Protein AF-A0A0A1GUQ0-F1 (afdb_monomer_lite)

Organism: NCBI:txid1291742

Foldseek 3Di:
DDPPVVVVVVVVVVVVVVVVVVVVVVVVVVVVVVVVVVVVVVVVVVVVVVVQVVLVVVCVVPVDFDFDADPQWTWTDDPFKIFIDHPNDTPDMDGDD

Sequence (97 aa):
MLKWHNKGFVLADSIVALTILSILIAWYCVNERQLQSQMRHANQEVMLARIAKEATDQFMIDHQKRKFNQKGYQVMVSEQAVQIKQNEQLMFAVTKQ

Structure (mmCIF, N/CA/C/O backbone):
data_AF-A0A0A1GUQ0-F1
#
_entry.id   AF-A0A0A1GUQ0-F1
#
loop_
_atom_site.group_PDB
_atom_site.id
_atom_site.type_symbol
_atom_site.label_atom_id
_atom_site.label_alt_id
_atom_site.label_comp_id
_atom_site.label_asym_id
_atom_site.label_entity_id
_atom_site.label_seq_id
_atom_site.pdbx_PDB_ins_code
_atom_site.Cartn_x
_atom_site.Cartn_y
_atom_site.Cartn_z
_atom_site.occupancy
_atom_site.B_iso_or_equiv
_atom_site.auth_seq_id
_atom_site.auth_comp_id
_atom_site.auth_asym_id
_atom_site.auth_atom_id
_atom_site.pdbx_PDB_model_num
ATOM 1 N N . MET A 1 1 ? 44.724 -4.601 -47.612 1.00 44.59 1 MET A N 1
ATOM 2 C CA . MET A 1 1 ? 43.324 -5.085 -47.544 1.00 44.59 1 MET A CA 1
ATOM 3 C C . MET A 1 1 ? 42.996 -5.394 -46.083 1.00 44.59 1 MET A C 1
ATOM 5 O O . MET A 1 1 ? 43.895 -5.840 -45.392 1.00 44.59 1 MET A O 1
ATOM 9 N N . LEU A 1 2 ? 41.758 -5.155 -45.625 1.00 48.38 2 LEU A N 1
ATOM 10 C CA . LEU A 1 2 ? 41.224 -5.540 -44.297 1.00 48.38 2 LEU A CA 1
ATOM 11 C C . LEU A 1 2 ? 41.534 -4.646 -43.062 1.00 48.38 2 LEU A C 1
ATOM 13 O O . LEU A 1 2 ? 41.968 -5.127 -42.025 1.00 48.38 2 LEU A O 1
ATOM 17 N N . LYS A 1 3 ? 41.254 -3.332 -43.117 1.00 48.38 3 LYS A N 1
ATOM 18 C CA . LYS A 1 3 ? 41.226 -2.472 -41.899 1.00 48.38 3 LYS A CA 1
ATOM 19 C C . LYS A 1 3 ? 39.854 -1.857 -41.578 1.00 48.38 3 LYS A C 1
ATOM 21 O O . LYS A 1 3 ? 39.667 -1.293 -40.505 1.00 48.38 3 LYS A O 1
ATOM 26 N N . TRP A 1 4 ? 38.888 -1.994 -42.488 1.00 49.72 4 TRP A N 1
ATOM 27 C CA . TRP A 1 4 ? 37.537 -1.434 -42.351 1.00 49.72 4 TRP A CA 1
ATOM 28 C C . TRP A 1 4 ? 36.543 -2.389 -41.675 1.00 49.72 4 TRP A C 1
ATOM 30 O O . TRP A 1 4 ? 35.629 -1.928 -40.999 1.00 49.72 4 TRP A O 1
ATOM 40 N N . HIS A 1 5 ? 36.766 -3.703 -41.774 1.00 50.25 5 HIS A N 1
ATOM 41 C CA . HIS A 1 5 ? 35.871 -4.717 -41.203 1.00 50.25 5 HIS A CA 1
ATOM 42 C C . HIS A 1 5 ? 35.837 -4.677 -39.661 1.00 50.25 5 HIS A C 1
ATOM 44 O O . HIS A 1 5 ? 34.774 -4.804 -39.063 1.00 50.25 5 HIS A O 1
ATOM 50 N N . ASN A 1 6 ? 36.972 -4.381 -39.012 1.00 59.31 6 ASN A N 1
ATOM 51 C CA . ASN A 1 6 ? 37.051 -4.322 -37.547 1.00 59.31 6 ASN A CA 1
ATOM 52 C C . ASN A 1 6 ? 36.330 -3.113 -36.943 1.00 59.31 6 ASN A C 1
ATOM 54 O O . ASN A 1 6 ? 35.800 -3.213 -35.845 1.00 59.31 6 ASN A O 1
ATOM 58 N N . LYS A 1 7 ? 36.285 -1.966 -37.634 1.00 57.25 7 LYS A N 1
ATOM 59 C CA . LYS A 1 7 ? 35.648 -0.761 -37.076 1.00 57.25 7 LYS A CA 1
ATOM 60 C C . LYS A 1 7 ? 34.127 -0.883 -37.047 1.00 57.25 7 LYS A C 1
ATOM 62 O O . LYS A 1 7 ? 33.524 -0.511 -36.051 1.00 57.25 7 LYS A O 1
ATOM 67 N N . GLY A 1 8 ? 33.526 -1.433 -38.106 1.00 61.00 8 GLY A N 1
ATOM 68 C CA . GLY A 1 8 ? 32.084 -1.698 -38.153 1.00 61.00 8 GLY A CA 1
ATOM 69 C C . GLY A 1 8 ? 31.653 -2.776 -37.157 1.00 61.00 8 GLY A C 1
ATOM 70 O O . GLY A 1 8 ? 30.629 -2.620 -36.503 1.00 61.00 8 GLY A O 1
ATOM 71 N N . PHE A 1 9 ? 32.474 -3.816 -36.979 1.00 60.16 9 PHE A N 1
ATOM 72 C CA . PHE A 1 9 ? 32.222 -4.878 -36.004 1.00 60.16 9 PHE A CA 1
ATOM 73 C C . PHE A 1 9 ? 32.305 -4.376 -34.553 1.00 60.16 9 PHE A C 1
ATOM 75 O O . PHE A 1 9 ? 31.399 -4.631 -33.772 1.00 60.16 9 PHE A O 1
ATOM 82 N N . VAL A 1 10 ? 33.327 -3.582 -34.208 1.00 69.44 10 VAL A N 1
ATOM 83 C CA . VAL A 1 10 ? 33.459 -2.975 -32.868 1.00 69.44 10 VAL A CA 1
ATOM 84 C C . VAL A 1 10 ? 32.333 -1.976 -32.585 1.00 69.44 10 VAL A C 1
ATOM 86 O O . VAL A 1 10 ? 31.842 -1.903 -31.459 1.00 69.44 10 VAL A O 1
ATOM 89 N N . LEU A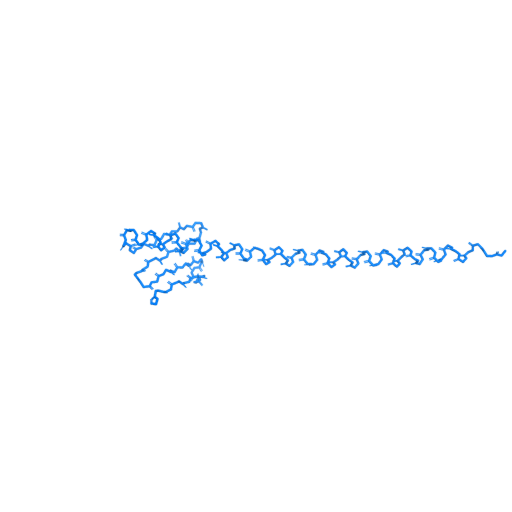 1 11 ? 31.893 -1.219 -33.598 1.00 72.88 11 LEU A N 1
ATOM 90 C CA . LEU A 1 11 ? 30.763 -0.301 -33.450 1.00 72.88 11 LEU A CA 1
ATOM 91 C C . LEU A 1 11 ? 29.452 -1.066 -33.214 1.00 72.88 11 LEU A C 1
ATOM 93 O O . LEU A 1 11 ? 28.690 -0.698 -32.326 1.00 72.88 11 LEU A O 1
ATOM 97 N N . ALA A 1 12 ? 29.211 -2.144 -33.967 1.00 78.62 12 ALA A N 1
ATOM 98 C CA . ALA A 1 12 ? 28.038 -2.998 -33.797 1.00 78.62 12 ALA A CA 1
ATOM 99 C C . ALA A 1 12 ? 28.021 -3.679 -32.419 1.00 78.62 12 ALA A C 1
ATOM 101 O O . ALA A 1 12 ? 26.997 -3.645 -31.743 1.00 78.62 12 ALA A O 1
ATOM 102 N N . ASP A 1 13 ? 29.155 -4.214 -31.968 1.00 81.00 13 ASP A N 1
ATOM 103 C CA . ASP A 1 13 ? 29.294 -4.846 -30.650 1.00 81.00 13 ASP A CA 1
ATOM 104 C C . ASP A 1 13 ? 29.052 -3.844 -29.507 1.00 81.00 13 ASP A C 1
ATOM 106 O O . ASP A 1 13 ? 28.300 -4.107 -28.569 1.00 81.00 13 ASP A O 1
ATOM 110 N N . SER A 1 14 ? 29.573 -2.621 -29.649 1.00 82.44 14 SER A N 1
ATOM 111 C CA . SER A 1 14 ? 29.326 -1.537 -28.690 1.00 82.44 14 SER A CA 1
ATOM 112 C C . SER A 1 14 ? 27.849 -1.127 -28.640 1.00 82.44 14 SER A C 1
ATOM 114 O O . SER A 1 14 ? 27.320 -0.866 -27.561 1.00 82.44 14 SER A O 1
ATOM 116 N N . ILE A 1 15 ? 27.161 -1.085 -29.788 1.00 88.19 15 ILE A N 1
ATOM 117 C CA . ILE A 1 15 ? 25.725 -0.769 -29.867 1.00 88.19 15 ILE A CA 1
ATOM 118 C C . ILE A 1 15 ? 24.891 -1.877 -29.220 1.00 88.19 15 ILE A C 1
ATOM 120 O O . ILE A 1 15 ? 23.954 -1.584 -28.476 1.00 88.19 15 ILE A O 1
ATOM 124 N N . VAL A 1 16 ? 25.236 -3.144 -29.458 1.00 88.88 16 VAL A N 1
ATOM 125 C CA . VAL A 1 16 ? 24.565 -4.287 -28.826 1.00 88.88 16 VAL A CA 1
ATOM 126 C C . VAL A 1 16 ? 24.749 -4.233 -27.310 1.00 88.88 16 VAL A C 1
ATOM 128 O O . VAL A 1 16 ? 23.760 -4.302 -26.578 1.00 88.88 16 VAL A O 1
ATOM 131 N N . ALA A 1 17 ? 25.974 -4.003 -26.831 1.00 88.81 17 ALA A N 1
ATOM 132 C CA . ALA A 1 17 ? 26.258 -3.857 -25.406 1.00 88.81 17 ALA A CA 1
ATOM 133 C C . ALA A 1 17 ? 25.472 -2.696 -24.771 1.00 88.81 17 ALA A C 1
ATOM 135 O O . ALA A 1 17 ? 24.845 -2.874 -23.726 1.00 88.81 17 ALA A O 1
ATOM 136 N N . LEU A 1 18 ? 25.429 -1.530 -25.425 1.00 90.56 18 LEU A N 1
ATOM 137 C CA . LEU A 1 18 ? 24.638 -0.376 -24.981 1.00 90.56 18 LEU A CA 1
ATOM 138 C C . LEU A 1 18 ? 23.139 -0.678 -24.940 1.00 90.56 18 LEU A C 1
ATOM 140 O O . LEU A 1 18 ? 22.453 -0.254 -24.011 1.00 90.56 18 LEU A O 1
ATOM 144 N N . THR A 1 19 ? 22.627 -1.427 -25.914 1.00 91.19 19 THR A N 1
ATOM 145 C CA . THR A 1 19 ? 21.205 -1.785 -25.980 1.00 91.19 19 THR A CA 1
ATOM 146 C C . THR A 1 19 ? 20.833 -2.723 -24.835 1.00 91.19 19 THR A C 1
ATOM 148 O O . THR A 1 19 ? 19.851 -2.481 -24.136 1.00 91.19 19 THR A O 1
ATOM 151 N N . ILE A 1 20 ? 21.655 -3.745 -24.580 1.00 93.38 20 ILE A N 1
ATOM 152 C CA . ILE A 1 20 ? 21.467 -4.678 -23.461 1.00 93.38 20 ILE A CA 1
ATOM 153 C C . ILE A 1 20 ? 21.530 -3.927 -22.127 1.00 93.38 20 ILE A C 1
ATOM 155 O O . ILE A 1 20 ? 20.638 -4.080 -21.292 1.00 93.38 20 ILE A O 1
ATOM 159 N N . LEU A 1 21 ? 22.536 -3.066 -21.943 1.00 93.56 21 LEU A N 1
ATOM 160 C CA . LEU A 1 21 ? 22.670 -2.245 -20.740 1.00 93.56 21 LEU A CA 1
ATOM 161 C C . LEU A 1 21 ? 21.444 -1.344 -20.534 1.00 93.56 21 LEU A C 1
ATOM 163 O O . LEU A 1 21 ? 20.920 -1.252 -19.426 1.00 93.56 21 LEU A O 1
ATOM 167 N N . SER A 1 22 ? 20.944 -0.725 -21.604 1.00 91.69 22 SER A N 1
ATOM 168 C CA . SER A 1 22 ? 19.760 0.139 -21.548 1.00 91.69 22 SER A CA 1
ATOM 169 C C . SER A 1 22 ? 18.507 -0.633 -21.138 1.00 91.69 22 SER A C 1
ATOM 171 O O . SER A 1 22 ? 17.729 -0.146 -20.319 1.00 91.69 22 SER A O 1
ATOM 173 N N . ILE A 1 23 ? 18.329 -1.855 -21.651 1.00 93.44 23 ILE A N 1
ATOM 174 C CA . ILE A 1 23 ? 17.210 -2.725 -21.272 1.00 93.44 23 ILE A CA 1
ATOM 175 C C . ILE A 1 23 ? 17.302 -3.098 -19.789 1.00 93.44 23 ILE A C 1
ATOM 177 O O . ILE A 1 23 ? 16.303 -3.009 -19.077 1.00 93.44 23 ILE A O 1
ATOM 181 N N . LEU A 1 24 ? 18.493 -3.460 -19.303 1.00 94.19 24 LEU A N 1
ATOM 182 C CA . LEU A 1 24 ? 18.706 -3.805 -17.895 1.00 94.19 24 LEU A CA 1
ATOM 183 C C . LEU A 1 24 ? 18.412 -2.625 -16.965 1.00 94.19 24 LEU A C 1
ATOM 185 O O . LEU A 1 24 ? 17.719 -2.799 -15.964 1.00 94.19 24 LEU A O 1
ATOM 189 N N . ILE A 1 25 ? 18.882 -1.422 -17.307 1.00 92.69 25 ILE A N 1
ATOM 190 C CA . ILE A 1 25 ? 18.623 -0.207 -16.522 1.00 92.69 25 ILE A CA 1
ATOM 191 C C . ILE A 1 25 ? 17.128 0.117 -16.515 1.00 92.69 25 ILE A C 1
ATOM 193 O O . ILE A 1 25 ? 16.560 0.379 -15.455 1.00 92.69 25 ILE A O 1
ATOM 197 N N . ALA A 1 26 ? 16.469 0.059 -17.675 1.00 91.44 26 ALA A N 1
ATOM 198 C CA . ALA A 1 26 ? 15.032 0.293 -17.763 1.00 91.44 26 ALA A CA 1
ATOM 199 C C . ALA A 1 26 ? 14.254 -0.713 -16.902 1.00 91.44 26 ALA A C 1
ATOM 201 O O . ALA A 1 26 ? 13.363 -0.324 -16.145 1.00 91.44 26 ALA A O 1
ATOM 202 N N . TRP A 1 27 ? 14.627 -1.992 -16.960 1.00 91.44 27 TRP A N 1
ATOM 203 C CA . TRP A 1 27 ? 13.981 -3.035 -16.173 1.00 91.44 27 TRP A CA 1
ATOM 204 C C . TRP A 1 27 ? 14.220 -2.857 -14.671 1.00 91.44 27 TRP A C 1
ATOM 206 O O . TRP A 1 27 ? 13.282 -2.981 -13.884 1.00 91.44 27 TRP A O 1
ATOM 216 N N . TYR A 1 28 ? 15.435 -2.483 -14.266 1.00 92.50 28 TYR A N 1
ATOM 217 C CA . TYR A 1 28 ? 15.750 -2.150 -12.878 1.00 92.50 28 TYR A CA 1
ATOM 218 C C . TYR A 1 28 ? 14.898 -0.978 -12.372 1.00 92.50 28 TYR A C 1
ATOM 220 O O . TYR A 1 28 ? 14.236 -1.106 -11.345 1.00 92.50 28 TYR A O 1
ATOM 228 N N . CYS A 1 29 ? 14.823 0.128 -13.120 1.00 91.00 29 CYS A N 1
ATOM 229 C CA . CYS A 1 29 ? 14.017 1.288 -12.733 1.00 91.00 29 CYS A CA 1
ATOM 230 C C . CYS A 1 29 ? 12.520 0.968 -12.619 1.00 91.00 29 CYS A C 1
ATOM 232 O O . CYS A 1 29 ? 11.844 1.482 -11.726 1.00 91.00 29 CYS A O 1
ATOM 234 N N . VAL A 1 30 ? 11.979 0.135 -13.513 1.00 90.62 30 VAL A N 1
ATOM 235 C CA . VAL A 1 30 ? 10.572 -0.286 -13.438 1.00 90.62 30 VAL A CA 1
ATOM 236 C C . VAL A 1 30 ? 10.327 -1.117 -12.180 1.00 90.62 30 VAL A C 1
ATOM 238 O O . VAL A 1 30 ? 9.377 -0.837 -11.447 1.00 90.62 30 VAL A O 1
ATOM 241 N N . ASN A 1 31 ? 11.196 -2.089 -11.898 1.00 87.75 31 ASN A N 1
ATOM 242 C CA . ASN A 1 31 ? 11.080 -2.931 -10.709 1.00 87.75 31 ASN A CA 1
ATOM 243 C C . ASN A 1 31 ? 11.235 -2.125 -9.416 1.00 87.75 31 ASN A C 1
ATOM 245 O O . ASN A 1 31 ? 10.446 -2.304 -8.492 1.00 87.75 31 ASN A O 1
ATOM 249 N N . GLU A 1 32 ? 12.185 -1.191 -9.356 1.00 88.06 32 GLU A N 1
ATOM 250 C CA . GLU A 1 32 ? 12.377 -0.328 -8.189 1.00 88.06 32 GLU A CA 1
ATOM 251 C C . GLU A 1 32 ? 11.121 0.503 -7.898 1.00 88.06 32 GLU A C 1
ATOM 253 O O . GLU A 1 32 ? 10.650 0.549 -6.761 1.00 88.06 32 GLU A O 1
ATOM 258 N N . ARG A 1 33 ? 10.519 1.113 -8.928 1.00 83.19 33 ARG A N 1
ATOM 259 C CA . ARG A 1 33 ? 9.280 1.890 -8.767 1.00 83.19 33 ARG A CA 1
ATOM 260 C C . ARG A 1 33 ? 8.121 1.032 -8.272 1.00 83.19 33 ARG A C 1
ATOM 262 O O . ARG A 1 33 ? 7.370 1.470 -7.400 1.00 83.19 33 ARG A O 1
ATOM 269 N N . GLN A 1 34 ? 7.977 -0.183 -8.801 1.00 81.44 34 GLN A N 1
ATOM 270 C CA . GLN A 1 34 ? 6.945 -1.112 -8.338 1.00 81.44 34 GLN A CA 1
ATOM 271 C C . GLN A 1 34 ? 7.181 -1.526 -6.883 1.00 81.44 34 GLN A C 1
ATOM 273 O O . GLN A 1 34 ? 6.249 -1.480 -6.079 1.00 81.44 34 GLN A O 1
ATOM 278 N N . LEU A 1 35 ? 8.424 -1.852 -6.521 1.00 85.81 35 LEU A N 1
ATOM 279 C CA . LEU A 1 35 ? 8.793 -2.244 -5.164 1.00 85.81 35 LEU A CA 1
ATOM 280 C C . LEU A 1 35 ? 8.552 -1.105 -4.166 1.00 85.81 35 LEU A C 1
ATOM 282 O O . LEU A 1 35 ? 7.974 -1.331 -3.106 1.00 85.81 35 LEU A O 1
ATOM 286 N N . GLN A 1 36 ? 8.911 0.132 -4.519 1.00 85.00 36 GLN A N 1
ATOM 287 C CA . GLN A 1 36 ? 8.634 1.304 -3.686 1.00 85.00 36 GLN A CA 1
ATOM 288 C C . GLN A 1 36 ? 7.131 1.517 -3.477 1.00 85.00 36 GLN A C 1
ATOM 290 O O . GLN A 1 36 ? 6.710 1.845 -2.367 1.00 85.00 36 GLN A O 1
ATOM 295 N N . SER A 1 37 ? 6.311 1.315 -4.513 1.00 80.19 37 SER A N 1
ATOM 296 C CA . SER A 1 37 ? 4.853 1.406 -4.383 1.00 80.19 37 SER A CA 1
ATOM 297 C C 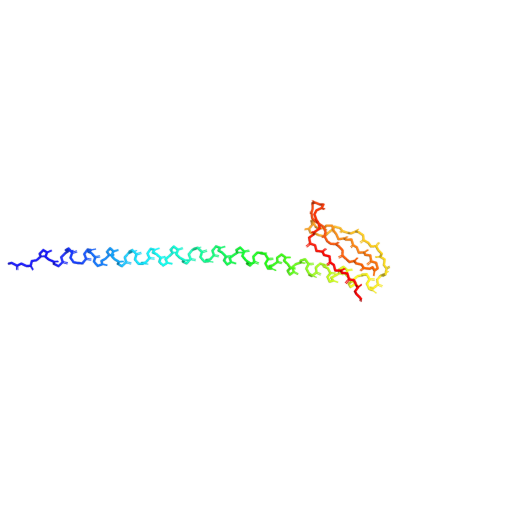. SER A 1 37 ? 4.318 0.343 -3.423 1.00 80.19 37 SER A C 1
ATOM 299 O O . SER A 1 37 ? 3.563 0.665 -2.508 1.00 80.19 37 SER A O 1
ATOM 301 N N . GLN A 1 38 ? 4.753 -0.910 -3.576 1.00 77.94 38 GLN A N 1
ATOM 302 C CA . GLN A 1 38 ? 4.337 -2.012 -2.702 1.00 77.94 38 GLN A CA 1
ATOM 303 C C . GLN A 1 38 ? 4.782 -1.792 -1.252 1.00 77.94 38 GLN A C 1
ATOM 305 O O . GLN A 1 38 ? 3.986 -1.963 -0.332 1.00 77.94 38 GLN A O 1
ATOM 310 N N . MET A 1 39 ? 6.015 -1.325 -1.034 1.00 81.19 39 MET A N 1
ATOM 311 C CA . MET A 1 39 ? 6.512 -0.995 0.304 1.00 81.19 39 MET A CA 1
ATOM 312 C C . MET A 1 39 ? 5.710 0.125 0.970 1.00 81.19 39 MET A C 1
ATOM 314 O O . MET A 1 39 ? 5.498 0.086 2.181 1.00 81.19 39 MET A O 1
ATOM 318 N N . ARG A 1 40 ? 5.246 1.123 0.207 1.00 80.19 40 ARG A N 1
ATOM 319 C CA . ARG A 1 40 ? 4.377 2.180 0.747 1.00 80.19 40 ARG A CA 1
ATOM 320 C C . ARG A 1 40 ? 3.038 1.616 1.213 1.00 80.19 40 ARG A C 1
ATOM 322 O O . ARG A 1 40 ? 2.626 1.943 2.322 1.00 80.19 40 ARG A O 1
ATOM 329 N N . HIS A 1 41 ? 2.408 0.749 0.422 1.00 80.19 41 HIS A N 1
ATOM 330 C CA . HIS A 1 41 ? 1.154 0.098 0.811 1.00 80.19 41 HIS A CA 1
ATOM 331 C C . HIS A 1 41 ? 1.331 -0.802 2.038 1.00 80.19 41 HIS A C 1
ATOM 333 O O . HIS A 1 41 ? 0.599 -0.649 3.012 1.00 80.19 41 HIS A O 1
ATOM 339 N N . ALA A 1 42 ? 2.366 -1.644 2.059 1.00 78.69 42 ALA A N 1
ATOM 340 C CA . ALA A 1 42 ? 2.655 -2.504 3.205 1.00 78.69 42 ALA A CA 1
ATOM 341 C C . ALA A 1 42 ? 2.921 -1.692 4.489 1.00 78.69 42 ALA A C 1
ATOM 343 O O . ALA A 1 42 ? 2.419 -2.024 5.562 1.00 78.69 42 ALA A O 1
ATOM 344 N N . ASN A 1 43 ? 3.659 -0.580 4.393 1.00 80.00 43 ASN A N 1
ATOM 345 C CA . ASN A 1 43 ? 3.873 0.312 5.536 1.00 80.00 43 ASN A CA 1
ATOM 346 C C . ASN A 1 43 ? 2.573 0.969 6.020 1.00 80.00 43 ASN A C 1
ATOM 348 O O . ASN A 1 43 ? 2.395 1.135 7.228 1.00 80.00 43 ASN A O 1
ATOM 352 N N . GLN A 1 44 ? 1.666 1.334 5.110 1.00 78.00 44 GLN A N 1
ATOM 353 C CA . GLN A 1 44 ? 0.350 1.865 5.474 1.00 78.00 44 GLN A CA 1
ATOM 354 C C . GLN A 1 44 ? -0.495 0.817 6.202 1.00 78.00 44 GLN A C 1
ATOM 356 O O . GLN A 1 44 ? -1.059 1.125 7.249 1.00 78.00 44 GLN A O 1
ATOM 361 N N . GLU A 1 45 ? -0.534 -0.421 5.714 1.00 78.69 45 GLU A N 1
ATOM 362 C CA . GLU A 1 45 ? -1.263 -1.518 6.361 1.00 78.69 45 GLU A CA 1
ATOM 363 C C . GLU A 1 45 ? -0.730 -1.808 7.768 1.00 78.69 45 GLU A C 1
ATOM 365 O O . GLU A 1 45 ? -1.501 -1.867 8.727 1.00 78.69 45 GLU A O 1
ATOM 370 N N . VAL A 1 46 ? 0.595 -1.902 7.929 1.00 83.25 46 VAL A N 1
ATOM 371 C CA . VAL A 1 46 ? 1.225 -2.102 9.245 1.00 83.25 46 VAL A CA 1
ATOM 372 C C . VAL A 1 46 ? 0.934 -0.928 10.181 1.00 83.25 46 VAL A C 1
ATOM 374 O O . VAL A 1 46 ? 0.694 -1.128 11.373 1.00 83.25 46 VAL A O 1
ATOM 377 N N . MET A 1 47 ? 0.932 0.302 9.664 1.00 80.88 47 MET A N 1
ATOM 378 C CA . MET A 1 47 ? 0.590 1.488 10.444 1.00 80.88 47 MET A CA 1
ATOM 379 C C . MET A 1 47 ? -0.871 1.459 10.912 1.00 80.88 47 MET A C 1
ATOM 381 O O . MET A 1 47 ? -1.124 1.712 12.089 1.00 80.88 47 MET A O 1
ATOM 385 N N . LEU A 1 48 ? -1.816 1.111 10.034 1.00 76.31 48 LEU A N 1
ATOM 386 C CA . LEU A 1 48 ? -3.232 0.957 10.382 1.00 76.31 48 LEU A CA 1
ATOM 387 C C . LEU A 1 48 ? -3.437 -0.150 11.422 1.00 76.31 48 LEU A C 1
ATOM 389 O O . LEU A 1 48 ? -4.139 0.062 12.409 1.00 76.31 48 LEU A O 1
ATOM 393 N N . ALA A 1 49 ? -2.769 -1.293 11.255 1.00 77.06 49 ALA A N 1
ATOM 394 C CA . ALA A 1 49 ? -2.821 -2.394 12.210 1.00 77.06 49 ALA A CA 1
ATOM 395 C C . ALA A 1 49 ? -2.264 -1.996 13.588 1.00 77.06 49 ALA A C 1
ATOM 397 O O . ALA A 1 49 ? -2.845 -2.353 14.613 1.00 77.06 49 ALA A O 1
ATOM 398 N N . ARG A 1 50 ? -1.174 -1.212 13.639 1.00 81.88 50 ARG A N 1
ATOM 399 C CA . ARG A 1 50 ? -0.648 -0.667 14.904 1.00 81.88 50 ARG A CA 1
ATOM 400 C C . ARG A 1 50 ? -1.641 0.271 15.577 1.00 81.88 50 ARG A C 1
ATOM 402 O O . ARG A 1 50 ? -1.883 0.109 16.766 1.00 81.88 50 ARG A O 1
ATOM 409 N N . ILE A 1 51 ? -2.246 1.192 14.825 1.00 79.44 51 ILE A N 1
ATOM 410 C CA . ILE A 1 51 ? -3.272 2.100 15.357 1.00 79.44 51 ILE A CA 1
ATOM 411 C C . ILE A 1 51 ? -4.460 1.294 15.898 1.00 79.44 51 ILE A C 1
ATOM 413 O O . ILE A 1 51 ? -4.934 1.566 16.996 1.00 79.44 51 ILE A O 1
ATOM 417 N N . ALA A 1 52 ? -4.912 0.267 15.173 1.00 74.12 52 ALA A N 1
ATOM 418 C CA . ALA A 1 52 ? -5.992 -0.607 15.626 1.00 74.12 52 ALA A CA 1
ATOM 419 C C . ALA A 1 52 ? -5.632 -1.335 16.927 1.00 74.12 52 ALA A C 1
ATOM 421 O O . ALA A 1 52 ? -6.456 -1.403 17.840 1.00 74.12 52 ALA A O 1
ATOM 422 N N . LYS A 1 53 ? -4.399 -1.845 17.033 1.00 77.69 53 LYS A N 1
ATOM 423 C CA . LYS A 1 53 ? -3.901 -2.495 18.247 1.00 77.69 53 LYS A CA 1
ATOM 424 C C . LYS A 1 53 ? -3.855 -1.522 19.423 1.00 77.69 53 LYS A C 1
ATOM 426 O O . LYS A 1 53 ? -4.446 -1.819 20.451 1.00 77.69 53 LYS A O 1
ATOM 431 N N . GLU A 1 54 ? -3.234 -0.354 19.259 1.00 78.69 54 GLU A N 1
ATOM 432 C CA . GLU A 1 54 ? -3.154 0.678 20.305 1.00 78.69 54 GLU A CA 1
ATOM 433 C C . GLU A 1 54 ? -4.550 1.117 20.773 1.00 78.69 54 GLU A C 1
ATOM 435 O O . GLU A 1 54 ? -4.800 1.234 21.971 1.00 78.69 54 GLU A O 1
ATOM 440 N N . ALA A 1 55 ? -5.486 1.294 19.836 1.00 76.31 55 ALA A N 1
ATOM 441 C CA . ALA A 1 55 ? -6.875 1.633 20.128 1.00 76.31 55 ALA A CA 1
ATOM 442 C C . ALA A 1 55 ? -7.600 0.526 20.912 1.00 76.31 55 ALA A C 1
ATOM 444 O O . ALA A 1 55 ? -8.370 0.810 21.831 1.00 76.31 55 ALA A O 1
ATOM 445 N N . THR A 1 56 ? -7.349 -0.735 20.552 1.00 76.06 56 THR A N 1
ATOM 446 C CA . THR A 1 56 ? -7.918 -1.903 21.236 1.00 76.06 56 THR A CA 1
ATOM 447 C C . THR A 1 56 ? -7.337 -2.047 22.639 1.00 76.06 56 THR A C 1
ATOM 449 O O . THR A 1 56 ? -8.096 -2.239 23.583 1.00 76.06 56 THR A O 1
ATOM 452 N N . ASP A 1 57 ? -6.020 -1.899 22.795 1.00 79.25 57 ASP A N 1
ATOM 453 C CA . ASP A 1 57 ? -5.331 -1.981 24.086 1.00 79.25 57 ASP A CA 1
ATOM 454 C C . ASP A 1 57 ? -5.829 -0.879 25.035 1.00 79.25 57 ASP A C 1
ATOM 456 O O . ASP A 1 57 ? -6.179 -1.159 26.180 1.00 79.25 57 ASP A O 1
ATOM 460 N N . GLN A 1 58 ? -5.972 0.361 24.550 1.00 72.31 58 GLN A N 1
ATOM 461 C CA . GLN A 1 58 ? -6.552 1.454 25.341 1.00 72.31 58 GLN A CA 1
ATOM 462 C C . GLN A 1 58 ? -8.001 1.178 25.752 1.00 72.31 58 GLN A C 1
ATOM 464 O O . GLN A 1 58 ? -8.397 1.497 26.872 1.00 72.31 58 GLN A O 1
ATOM 469 N N . PHE A 1 59 ? -8.798 0.557 24.883 1.00 70.94 59 PHE A N 1
ATOM 470 C CA . PHE A 1 59 ? -10.157 0.152 25.232 1.00 70.94 59 PHE A CA 1
ATOM 471 C C . PHE A 1 59 ? -10.197 -1.016 26.228 1.00 70.94 59 PHE A C 1
ATOM 473 O O . PHE A 1 59 ? -11.061 -1.047 27.101 1.00 70.94 59 PHE A O 1
ATOM 480 N N . MET A 1 60 ? -9.258 -1.959 26.155 1.00 68.69 60 MET A N 1
ATOM 481 C CA . MET A 1 60 ? -9.130 -3.023 27.156 1.00 68.69 60 MET A CA 1
ATOM 482 C C . MET A 1 60 ? -8.733 -2.479 28.533 1.00 68.69 60 MET A C 1
ATOM 484 O O . MET A 1 60 ? -9.106 -3.080 29.532 1.00 68.69 60 MET A O 1
ATOM 488 N N . ILE A 1 61 ? -8.025 -1.348 28.595 1.00 73.56 61 ILE A N 1
ATOM 489 C CA . ILE A 1 61 ? -7.629 -0.703 29.854 1.00 73.56 61 ILE A CA 1
ATOM 490 C C . ILE A 1 61 ? -8.756 0.175 30.414 1.00 73.56 61 ILE A C 1
ATOM 492 O O . ILE A 1 61 ? -9.130 0.022 31.571 1.00 73.56 61 ILE A O 1
ATOM 496 N N . ASP A 1 62 ? -9.308 1.085 29.604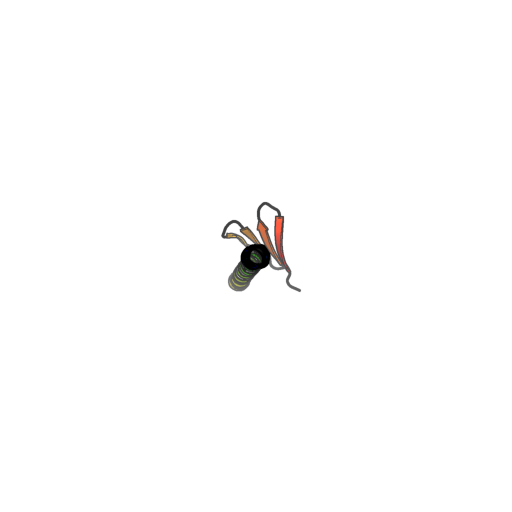 1.00 69.81 62 ASP A N 1
ATOM 497 C CA . ASP A 1 62 ? -10.262 2.095 30.087 1.00 69.81 62 ASP A CA 1
ATOM 498 C C . ASP A 1 62 ? -11.738 1.693 29.914 1.00 69.81 62 ASP A C 1
ATOM 500 O O . ASP A 1 62 ? -12.618 2.353 30.459 1.00 69.81 62 ASP A O 1
ATOM 504 N N . HIS A 1 63 ? -12.043 0.661 29.119 1.00 64.12 63 HIS A N 1
ATOM 505 C CA . HIS A 1 63 ? -13.403 0.196 28.775 1.00 64.12 63 HI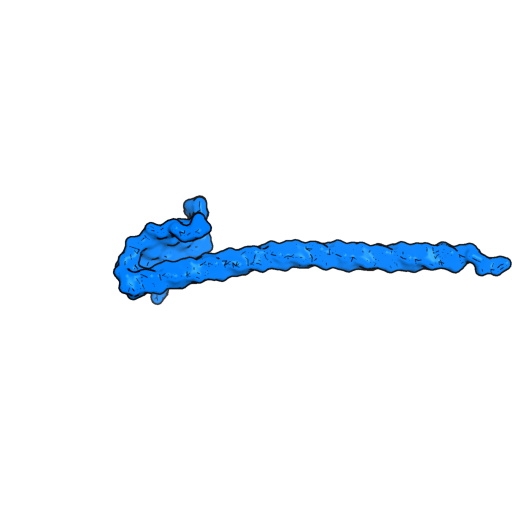S A CA 1
ATOM 506 C C . HIS A 1 63 ? -14.348 1.280 28.223 1.00 64.12 63 HIS A C 1
ATOM 508 O O . HIS A 1 63 ? -15.563 1.096 28.142 1.00 64.12 63 HIS A O 1
ATOM 514 N N . GLN A 1 64 ? -13.807 2.420 27.786 1.00 61.66 64 GLN A N 1
ATOM 515 C CA . GLN A 1 64 ? -14.593 3.539 27.281 1.00 61.66 64 GLN A CA 1
ATOM 516 C C . GLN A 1 64 ? -14.600 3.591 25.758 1.00 61.66 64 GLN A C 1
ATOM 518 O O . GLN A 1 64 ? -13.557 3.691 25.112 1.00 61.66 64 GLN A O 1
ATOM 523 N N . LYS A 1 65 ? -15.807 3.618 25.185 1.00 62.84 65 LYS A N 1
ATOM 524 C CA . LYS A 1 65 ? -16.028 3.846 23.753 1.00 62.84 65 LYS A CA 1
ATOM 525 C C . LYS A 1 65 ? -15.532 5.247 23.399 1.00 62.84 65 LYS A C 1
ATOM 527 O O . LYS A 1 65 ? -16.116 6.239 23.835 1.00 62.84 65 LYS A O 1
ATOM 532 N N . ARG A 1 66 ? -14.450 5.343 22.625 1.00 64.38 66 ARG A N 1
ATOM 533 C CA . ARG A 1 66 ? -13.846 6.625 22.243 1.00 64.38 66 ARG A CA 1
ATOM 534 C C . ARG A 1 66 ? -13.718 6.769 20.738 1.00 64.38 66 ARG A C 1
ATOM 536 O O . ARG A 1 66 ? -13.409 5.825 20.014 1.00 64.38 66 ARG A O 1
ATOM 543 N N . LYS A 1 67 ? -13.963 8.001 20.294 1.00 69.12 67 LYS A N 1
ATOM 544 C CA . LYS A 1 67 ? -13.643 8.487 18.956 1.00 69.12 67 LYS A CA 1
ATOM 545 C C . LYS A 1 67 ? -12.443 9.404 19.096 1.00 69.12 67 LYS A C 1
ATOM 547 O O . LYS A 1 67 ? -12.542 10.415 19.786 1.00 69.12 67 LYS A O 1
ATOM 552 N N . PHE A 1 68 ? -11.329 9.060 18.472 1.00 72.62 68 PHE A N 1
ATOM 553 C CA . PHE A 1 68 ? -10.143 9.906 18.480 1.00 72.62 68 PHE A CA 1
ATOM 554 C C . PHE A 1 68 ? -9.569 10.028 17.073 1.00 72.62 68 PHE A C 1
ATOM 556 O O . PHE A 1 68 ? -9.707 9.131 16.245 1.00 72.62 68 PHE A O 1
ATOM 563 N N . ASN A 1 69 ? -8.964 11.178 16.784 1.00 69.62 69 ASN A N 1
ATOM 564 C CA . ASN A 1 69 ? -8.261 11.406 15.531 1.00 69.62 69 ASN A CA 1
ATOM 565 C C . ASN A 1 69 ? -6.765 11.239 15.790 1.00 69.62 69 ASN A C 1
ATOM 567 O O . ASN A 1 69 ? -6.202 11.958 16.615 1.00 69.62 69 ASN A O 1
ATOM 571 N N . GLN A 1 70 ? -6.130 10.292 15.106 1.00 67.38 70 GLN A N 1
ATOM 572 C CA . GLN A 1 70 ? -4.698 10.057 15.222 1.00 67.38 70 GLN A CA 1
ATOM 573 C C . GLN A 1 70 ? -4.081 10.038 13.827 1.00 67.38 70 GLN A C 1
ATOM 575 O O . GLN A 1 70 ? -4.464 9.243 12.971 1.00 67.38 70 GLN A O 1
ATOM 580 N N . LYS A 1 71 ? -3.112 10.930 13.591 1.00 65.62 71 LYS A N 1
ATOM 581 C CA . LYS A 1 71 ? -2.354 11.016 12.328 1.00 65.62 71 LYS A CA 1
ATOM 582 C C . LYS A 1 71 ? -3.240 11.137 11.070 1.00 65.62 71 LYS A C 1
ATOM 584 O O . LYS A 1 71 ? -2.882 10.619 10.017 1.00 65.62 71 LYS A O 1
ATOM 589 N N . GLY A 1 72 ? -4.384 11.819 11.179 1.00 69.19 72 GLY A N 1
ATOM 590 C CA . GLY A 1 72 ? -5.324 12.026 10.069 1.00 69.19 72 GLY A CA 1
ATOM 591 C C . GLY A 1 72 ? -6.335 10.893 9.863 1.00 69.19 72 GLY A C 1
ATOM 592 O O . GLY A 1 72 ? -7.117 10.956 8.917 1.00 69.19 72 GLY A O 1
ATOM 593 N N . TYR A 1 73 ? -6.345 9.885 10.739 1.00 67.56 73 TYR A N 1
ATOM 594 C CA . TYR A 1 73 ? -7.316 8.794 10.745 1.00 67.56 73 TYR A CA 1
ATOM 595 C C . TYR A 1 73 ? -8.293 8.963 11.911 1.00 67.56 73 TYR A C 1
ATOM 597 O O . TYR A 1 73 ? -7.886 9.142 13.061 1.00 67.56 73 TYR A O 1
ATOM 605 N N . GLN A 1 74 ? -9.591 8.883 11.625 1.00 74.69 74 GLN A N 1
ATOM 606 C CA . GLN A 1 74 ? -10.637 8.813 12.639 1.00 74.69 74 GLN A CA 1
ATOM 607 C C . GLN A 1 74 ? -10.778 7.373 13.120 1.00 74.69 74 GLN A C 1
ATOM 609 O O . GLN A 1 74 ? -11.247 6.503 12.388 1.00 74.69 74 GLN A O 1
ATOM 614 N N . VAL A 1 75 ? -10.397 7.130 14.366 1.00 72.44 75 VAL A N 1
ATOM 615 C CA . VAL A 1 75 ? -10.513 5.831 15.021 1.00 72.44 75 VAL A CA 1
ATOM 616 C C . VAL A 1 75 ? -11.738 5.855 15.925 1.00 72.44 75 VAL A C 1
ATOM 618 O O . VAL A 1 75 ? -11.894 6.748 16.758 1.00 72.44 75 VAL A O 1
ATOM 621 N N . MET A 1 76 ? -12.626 4.884 15.752 1.00 73.38 76 MET A N 1
ATOM 622 C CA . MET A 1 76 ? -13.822 4.688 16.559 1.00 73.38 76 MET A CA 1
ATOM 623 C C . MET A 1 76 ? -13.753 3.313 17.205 1.00 73.38 76 MET A C 1
ATOM 625 O O . MET A 1 76 ? -13.766 2.294 16.517 1.00 73.38 76 MET A O 1
ATOM 629 N N . VAL A 1 77 ? -13.691 3.297 18.531 1.00 70.69 77 VAL A N 1
ATOM 630 C CA . VAL A 1 77 ? -13.623 2.066 19.313 1.00 70.69 77 VAL A CA 1
ATOM 631 C C . VAL A 1 77 ? -14.960 1.817 20.002 1.00 70.69 77 VAL 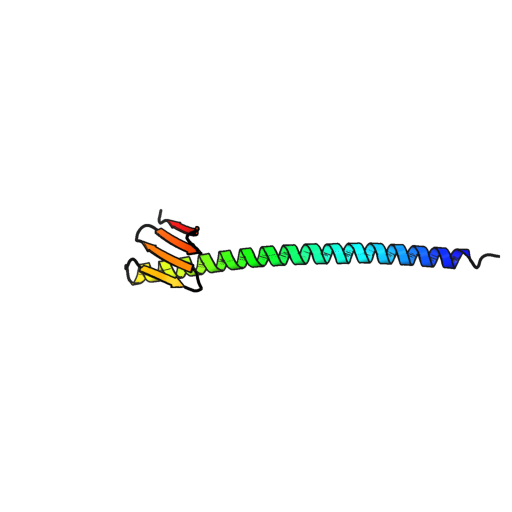A C 1
ATOM 633 O O . VAL A 1 77 ? -15.478 2.688 20.704 1.00 70.69 77 VAL A O 1
ATOM 636 N N . SER A 1 78 ? -15.521 0.630 19.786 1.00 69.62 78 SER A N 1
ATOM 637 C CA . SER A 1 78 ? -16.724 0.115 20.441 1.00 69.62 78 SER A CA 1
ATOM 638 C C . SER A 1 78 ? -16.447 -1.273 21.029 1.00 69.62 78 SER A C 1
ATOM 640 O O . SER A 1 78 ? -15.490 -1.935 20.644 1.00 69.62 78 SER A O 1
ATOM 642 N N . GLU A 1 79 ? -17.323 -1.750 21.915 1.00 63.41 79 GLU A N 1
ATOM 643 C CA . GLU A 1 79 ? -17.216 -3.069 22.571 1.00 63.41 79 GLU A CA 1
ATOM 644 C C . GLU A 1 79 ? -17.125 -4.242 21.587 1.00 63.41 79 GLU A C 1
ATOM 646 O O . GLU A 1 79 ? -16.535 -5.273 21.902 1.00 63.41 79 GLU A O 1
ATOM 651 N N . GLN A 1 80 ? -17.712 -4.085 20.400 1.00 66.12 80 GLN A N 1
ATOM 652 C CA . GLN A 1 80 ? -17.819 -5.137 19.388 1.00 66.12 80 GLN A CA 1
ATOM 653 C C . GLN A 1 80 ? -16.819 -4.970 18.240 1.00 66.12 80 GLN A C 1
ATOM 655 O O . GLN A 1 80 ? -16.532 -5.937 17.535 1.00 66.12 80 GLN A O 1
ATOM 660 N N . ALA A 1 81 ? -16.302 -3.758 18.018 1.00 69.31 81 ALA A N 1
ATOM 661 C CA . ALA A 1 81 ? -15.434 -3.484 16.882 1.00 69.31 81 ALA A CA 1
ATOM 662 C C . ALA A 1 81 ? -14.593 -2.212 17.047 1.00 69.31 81 ALA A C 1
ATOM 664 O O . ALA A 1 81 ? -15.040 -1.219 17.626 1.00 69.31 81 ALA A O 1
ATOM 665 N N . VAL A 1 82 ? -13.412 -2.224 16.430 1.00 71.81 82 VAL A N 1
ATOM 666 C CA . VAL A 1 82 ? -12.574 -1.047 16.184 1.00 71.81 82 VAL A CA 1
ATOM 667 C C . VAL A 1 82 ? -12.658 -0.701 14.707 1.00 71.81 82 VAL A C 1
ATOM 669 O O . VAL A 1 82 ? -12.343 -1.535 13.864 1.00 71.81 82 VAL A O 1
ATOM 672 N N . GLN A 1 83 ? -13.078 0.520 14.387 1.00 77.38 83 GLN A N 1
ATOM 673 C CA . GLN A 1 83 ? -13.161 1.030 13.019 1.00 77.38 83 GLN A CA 1
ATOM 674 C C . GLN A 1 83 ? -12.195 2.196 12.832 1.00 77.38 83 GLN A C 1
ATOM 676 O O . GLN A 1 83 ? -12.197 3.140 13.619 1.00 77.38 83 GLN A O 1
ATOM 681 N N . ILE A 1 84 ? -11.410 2.161 11.762 1.00 72.56 84 ILE A N 1
ATOM 682 C CA . ILE A 1 84 ? -10.520 3.241 11.344 1.00 72.56 84 ILE A CA 1
ATOM 683 C C . ILE A 1 84 ? -11.027 3.782 10.009 1.00 72.56 84 ILE A C 1
ATOM 685 O O . ILE A 1 84 ? -11.160 3.041 9.030 1.00 72.56 84 ILE A O 1
ATOM 689 N N . LYS A 1 85 ? -11.320 5.082 9.977 1.00 77.44 85 LYS A N 1
ATOM 690 C CA . LYS A 1 85 ? -11.801 5.814 8.803 1.00 77.44 85 LYS A CA 1
ATOM 691 C C . LYS A 1 85 ? -10.820 6.909 8.394 1.00 77.44 85 LYS A C 1
ATOM 693 O O . LYS A 1 85 ? -10.231 7.568 9.247 1.00 77.44 85 LYS A O 1
ATOM 698 N N . GLN A 1 86 ? -10.703 7.152 7.094 1.00 70.94 86 GLN A N 1
ATOM 699 C CA . GLN A 1 86 ? -10.005 8.306 6.523 1.00 70.94 86 GLN A CA 1
ATOM 700 C C . GLN A 1 86 ? -10.918 8.933 5.465 1.00 70.94 86 GLN A C 1
ATOM 702 O O . GLN A 1 86 ? -11.404 8.214 4.600 1.00 70.94 86 GLN A O 1
ATOM 707 N N . ASN A 1 87 ? -11.198 10.241 5.547 1.00 69.56 87 ASN A N 1
ATOM 708 C CA . ASN A 1 87 ? -12.133 10.939 4.642 1.00 69.56 87 ASN A CA 1
ATOM 709 C C . ASN A 1 87 ? -13.465 10.190 4.431 1.00 69.56 87 ASN A C 1
ATOM 711 O O . ASN A 1 87 ? -13.867 9.922 3.305 1.00 69.56 87 ASN A O 1
ATOM 715 N N . GLU A 1 88 ? -14.117 9.798 5.530 1.00 68.81 88 GLU A N 1
ATOM 716 C CA . GLU A 1 88 ? -15.389 9.049 5.552 1.00 68.81 88 GLU A CA 1
ATOM 717 C C . GLU A 1 88 ? -15.356 7.625 4.959 1.00 68.81 88 GLU A C 1
ATOM 719 O O . GLU A 1 88 ? -16.300 6.862 5.177 1.00 68.81 88 GLU A O 1
ATOM 724 N N . GLN A 1 89 ? -14.257 7.199 4.329 1.00 73.88 89 GLN A N 1
ATOM 725 C CA . GLN A 1 89 ? -14.055 5.819 3.892 1.00 73.88 89 GLN A CA 1
ATOM 726 C C . GLN A 1 89 ? -13.541 4.941 5.036 1.00 73.88 89 GLN A C 1
ATOM 728 O O . GLN A 1 89 ? -12.605 5.296 5.756 1.00 73.88 89 GLN A O 1
ATOM 733 N N . LEU A 1 90 ? -14.164 3.772 5.203 1.00 71.81 90 LEU A N 1
ATOM 734 C CA . LEU A 1 90 ? -13.717 2.739 6.133 1.00 71.81 90 LEU A CA 1
ATOM 735 C C . LEU A 1 90 ? -12.462 2.072 5.568 1.00 71.81 90 LEU A C 1
ATOM 737 O O . LEU A 1 90 ? -12.533 1.387 4.553 1.00 71.81 90 LEU A O 1
ATOM 741 N N . MET A 1 91 ? -11.326 2.276 6.230 1.00 69.62 91 MET A N 1
ATOM 742 C CA . MET A 1 91 ? -10.050 1.701 5.804 1.00 69.62 91 MET A CA 1
ATOM 743 C C . MET A 1 91 ? -9.735 0.392 6.511 1.00 69.62 91 MET A C 1
ATOM 745 O O . MET A 1 91 ? -9.089 -0.479 5.940 1.00 69.62 91 MET A O 1
ATOM 749 N N . PHE A 1 92 ? -10.168 0.251 7.762 1.00 67.06 92 PHE A N 1
ATOM 750 C CA . PHE A 1 92 ? -9.857 -0.927 8.556 1.00 67.06 92 PHE A CA 1
ATOM 751 C C . PHE A 1 92 ? -10.933 -1.146 9.614 1.00 67.06 92 PHE A C 1
ATOM 753 O O . PHE A 1 92 ? -11.353 -0.197 10.278 1.00 67.06 92 PHE A O 1
ATOM 760 N N . ALA A 1 93 ? -11.387 -2.384 9.776 1.00 71.00 93 ALA A N 1
ATOM 761 C CA . ALA A 1 93 ? -12.315 -2.761 10.831 1.00 71.00 93 ALA A CA 1
ATOM 762 C C . ALA A 1 93 ? -11.883 -4.090 11.448 1.00 71.00 93 ALA A C 1
ATOM 764 O O . ALA A 1 93 ? -11.678 -5.069 10.736 1.00 71.00 93 ALA A O 1
ATOM 765 N N . VAL A 1 94 ? -11.759 -4.114 12.772 1.00 69.56 94 VAL A N 1
ATOM 766 C CA . VAL A 1 94 ? -11.509 -5.329 13.550 1.00 69.56 94 VAL A CA 1
ATOM 767 C C . VAL A 1 94 ?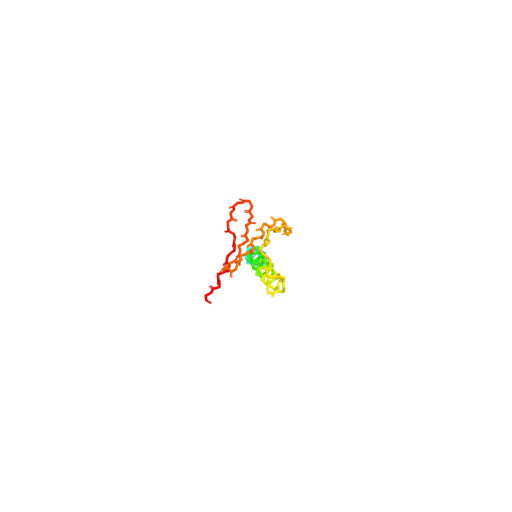 -12.753 -5.598 14.374 1.00 69.56 94 VAL A C 1
ATOM 769 O O . VAL A 1 94 ? -13.120 -4.774 15.208 1.00 69.56 94 VAL A O 1
ATOM 772 N N . THR A 1 95 ? -13.409 -6.728 14.132 1.00 68.69 95 THR A N 1
ATOM 773 C CA . THR A 1 95 ? -14.589 -7.171 14.883 1.00 68.69 95 THR A CA 1
ATOM 774 C C . THR A 1 95 ? -14.178 -8.262 15.860 1.00 68.69 95 THR A C 1
ATOM 776 O O . THR A 1 95 ? -13.420 -9.161 15.502 1.00 68.69 95 THR A O 1
ATOM 779 N N . LYS A 1 96 ? -14.671 -8.183 17.097 1.00 56.88 96 LYS A N 1
ATOM 780 C CA . LYS A 1 96 ? -14.471 -9.228 18.102 1.00 56.88 96 LYS A CA 1
ATOM 781 C C . LYS A 1 96 ? -15.405 -10.398 17.755 1.00 56.88 96 LYS A C 1
ATOM 783 O O . LYS A 1 96 ? -16.621 -10.210 17.791 1.00 56.88 96 LYS A O 1
ATOM 788 N N . GLN A 1 97 ? -14.844 -11.538 17.342 1.00 50.84 97 GLN A N 1
ATOM 789 C CA . GLN A 1 97 ? -15.568 -12.814 17.246 1.00 50.84 97 GLN A CA 1
ATOM 790 C C . GLN A 1 97 ? -15.645 -13.481 18.618 1.00 50.84 97 GLN A C 1
ATOM 792 O O . GLN A 1 97 ? -14.659 -13.353 19.381 1.00 50.84 97 GLN A O 1
#

pLDDT: mean 74.75, std 11.41, range [44.59, 94.19]

Radius of gyration: 27.81 Å; chains: 1; bounding box: 61×25×78 Å

Secondary structure (DSSP, 8-state):
--SSHHHHHHHHHHHHHHHHHHHHHHHHHHHHHHHHHHHHHHHHHHHHHHHHHHHHHHHHHH----EEEETTEEEEE-SSEEEEEETTEEEEEEE--